Protein AF-A0A4Q1KHZ4-F1 (afdb_monomer)

pLDDT: mean 90.59, std 9.84, range [49.0, 97.5]

Secondary structure (DSSP, 8-state):
---TTHHHHHHHHHHHHHHHHHHHHHHHHHHHHHHHHHHHHHHHHHHHHHHTT-TT---HHHHHHHHHHHHHHHHHHHHHHHHHHHHHHHHHHHHHHHHHHHHHHHHHHHHHHHHHHHHHHHHHHHHHHHHHHHHHHHHHHHHHHHHHHHHHHT-

Structure (mmCIF, N/CA/C/O backbone):
data_AF-A0A4Q1KHZ4-F1
#
_entry.id   AF-A0A4Q1KHZ4-F1
#
loop_
_atom_site.group_PDB
_atom_site.id
_atom_site.type_symbol
_atom_site.label_atom_id
_atom_site.label_alt_id
_atom_site.label_comp_id
_atom_site.label_asym_id
_atom_site.label_entity_id
_atom_site.label_seq_id
_atom_site.pdbx_PDB_ins_code
_atom_site.Cartn_x
_atom_site.Cartn_y
_atom_site.Cartn_z
_atom_site.occupancy
_atom_site.B_iso_or_equiv
_atom_site.auth_seq_id
_atom_site.auth_comp_id
_atom_site.auth_asym_id
_atom_site.auth_atom_id
_atom_site.pdbx_PDB_model_num
ATOM 1 N N . MET A 1 1 ? 8.267 -5.210 -27.941 1.00 62.25 1 MET A N 1
ATOM 2 C CA . MET A 1 1 ? 9.537 -5.809 -27.474 1.00 62.25 1 MET A CA 1
ATOM 3 C C . MET A 1 1 ? 9.363 -6.221 -26.027 1.00 62.25 1 MET A C 1
ATOM 5 O O . MET A 1 1 ? 8.817 -5.426 -25.275 1.00 62.25 1 MET A O 1
ATOM 9 N N . LYS A 1 2 ? 9.785 -7.433 -25.656 1.00 79.44 2 LYS A N 1
ATOM 10 C CA . LYS A 1 2 ? 9.923 -7.816 -24.245 1.00 79.44 2 LYS A CA 1
ATOM 11 C C . LYS A 1 2 ? 11.227 -7.232 -23.713 1.00 79.44 2 LYS A C 1
ATOM 13 O O . LYS A 1 2 ? 12.238 -7.328 -24.408 1.00 79.44 2 LYS A O 1
ATOM 18 N N . THR A 1 3 ? 11.207 -6.627 -22.531 1.00 87.75 3 THR A N 1
ATOM 19 C CA . THR A 1 3 ? 12.434 -6.165 -21.869 1.00 87.75 3 THR A CA 1
ATOM 20 C C . THR A 1 3 ? 12.919 -7.212 -20.866 1.00 87.75 3 THR A C 1
ATOM 22 O O . THR A 1 3 ? 12.097 -7.918 -20.273 1.00 87.75 3 THR A O 1
ATOM 25 N N . PRO A 1 4 ? 14.233 -7.300 -20.593 1.00 89.31 4 PRO A N 1
ATOM 26 C CA . PRO A 1 4 ? 14.749 -8.130 -19.499 1.00 89.31 4 PRO A CA 1
ATOM 27 C C . PRO A 1 4 ? 14.165 -7.769 -18.120 1.00 89.31 4 PRO A C 1
ATOM 29 O O . PRO A 1 4 ? 14.208 -8.579 -17.197 1.00 89.31 4 PRO A O 1
ATOM 32 N N . TYR A 1 5 ? 13.591 -6.569 -17.980 1.00 91.81 5 TYR A N 1
ATOM 33 C CA . TYR A 1 5 ? 12.993 -6.054 -16.749 1.00 91.81 5 TYR A CA 1
ATOM 34 C C . TYR A 1 5 ? 11.506 -6.417 -16.588 1.00 91.81 5 TYR A C 1
ATOM 36 O O . TYR A 1 5 ? 10.954 -6.243 -15.499 1.00 91.81 5 TYR A O 1
ATOM 44 N N . ASP A 1 6 ? 10.854 -6.967 -17.621 1.00 91.50 6 ASP A N 1
ATOM 45 C CA . ASP A 1 6 ? 9.426 -7.316 -17.595 1.00 91.50 6 ASP A CA 1
ATOM 46 C C . ASP A 1 6 ? 9.031 -8.223 -16.408 1.00 91.50 6 ASP A C 1
ATOM 48 O O . ASP A 1 6 ? 7.982 -7.977 -15.801 1.00 91.50 6 ASP A O 1
ATOM 52 N N . PRO A 1 7 ? 9.825 -9.244 -16.008 1.00 93.75 7 PRO A N 1
ATOM 53 C CA . PRO A 1 7 ? 9.497 -10.063 -14.842 1.00 93.75 7 PRO A CA 1
ATOM 54 C C . PRO A 1 7 ? 9.454 -9.256 -13.541 1.00 93.75 7 PRO A C 1
ATOM 56 O O . PRO A 1 7 ? 8.535 -9.447 -12.745 1.00 93.75 7 PRO A O 1
ATOM 59 N N . VAL A 1 8 ? 10.404 -8.334 -13.351 1.00 93.12 8 VAL A N 1
ATOM 60 C CA . VAL A 1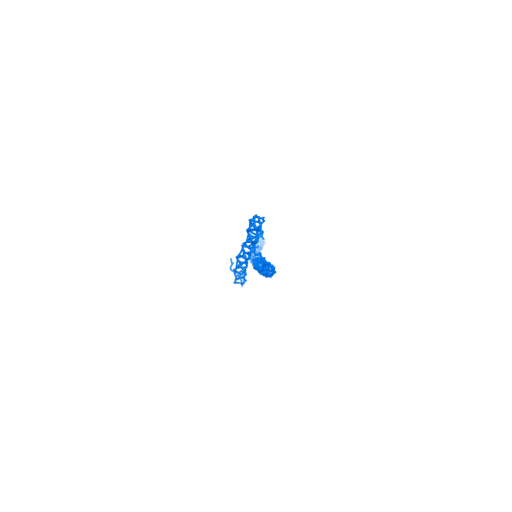 8 ? 10.506 -7.487 -12.152 1.00 93.12 8 VAL A CA 1
ATOM 61 C C . VAL A 1 8 ? 9.338 -6.508 -12.094 1.00 93.12 8 VAL A C 1
ATOM 63 O O . VAL A 1 8 ? 8.687 -6.395 -11.059 1.00 93.12 8 VAL A O 1
ATOM 66 N N . VAL A 1 9 ? 9.006 -5.865 -13.218 1.00 93.88 9 VAL A N 1
ATOM 67 C CA . VAL A 1 9 ? 7.846 -4.963 -13.316 1.00 93.88 9 VAL A CA 1
ATOM 68 C C . VAL A 1 9 ? 6.548 -5.714 -13.022 1.00 93.88 9 VAL A C 1
ATOM 70 O O . VAL A 1 9 ? 5.691 -5.221 -12.292 1.00 93.88 9 VAL A O 1
ATOM 73 N N . ARG A 1 10 ? 6.394 -6.936 -13.543 1.00 95.38 10 ARG A N 1
ATOM 74 C CA . ARG A 1 10 ? 5.201 -7.756 -13.299 1.00 95.38 10 ARG A CA 1
ATOM 75 C C . ARG A 1 10 ? 5.057 -8.154 -11.830 1.00 95.38 10 ARG A C 1
ATOM 77 O O . ARG A 1 10 ? 3.944 -8.112 -11.313 1.00 95.38 10 ARG A O 1
ATOM 84 N N . ILE A 1 11 ? 6.148 -8.552 -11.176 1.00 95.25 11 ILE A N 1
ATOM 85 C CA . ILE A 1 11 ? 6.141 -8.872 -9.741 1.00 95.25 11 ILE A CA 1
ATOM 86 C C . ILE A 1 11 ? 5.801 -7.613 -8.939 1.00 95.25 11 ILE A C 1
ATOM 88 O O . ILE A 1 11 ? 4.846 -7.634 -8.171 1.00 95.25 11 ILE A O 1
ATOM 92 N N . GLY A 1 12 ? 6.471 -6.491 -9.218 1.00 94.00 12 GLY A N 1
ATOM 93 C CA . GLY A 1 12 ? 6.211 -5.224 -8.534 1.00 94.00 12 GLY A CA 1
ATOM 94 C C . GLY A 1 12 ? 4.763 -4.743 -8.673 1.00 94.00 12 GLY A C 1
ATOM 95 O O . GLY A 1 12 ? 4.186 -4.264 -7.702 1.00 94.00 12 GLY A O 1
ATOM 96 N N . LYS A 1 13 ? 4.129 -4.926 -9.840 1.00 95.12 13 LYS A N 1
ATOM 97 C CA . LYS A 1 13 ? 2.699 -4.617 -10.028 1.00 95.12 13 LYS A CA 1
ATOM 98 C C . LYS A 1 13 ? 1.798 -5.468 -9.135 1.00 95.12 13 LYS A C 1
ATOM 100 O O . LYS A 1 13 ? 0.916 -4.920 -8.483 1.00 95.12 13 LYS A O 1
ATOM 105 N N . ARG A 1 14 ? 2.053 -6.778 -9.058 1.00 96.44 14 ARG A N 1
ATOM 106 C CA . ARG A 1 14 ? 1.296 -7.689 -8.181 1.00 96.44 14 ARG A CA 1
ATOM 107 C C . ARG A 1 14 ? 1.479 -7.341 -6.707 1.00 96.44 14 ARG A C 1
ATOM 109 O O . ARG A 1 14 ? 0.519 -7.409 -5.948 1.00 96.44 14 ARG A O 1
ATOM 116 N N . ASP A 1 15 ? 2.685 -6.959 -6.305 1.00 95.06 15 ASP A N 1
ATOM 117 C CA . ASP A 1 15 ? 2.962 -6.571 -4.921 1.00 95.06 15 ASP A CA 1
ATOM 118 C C . ASP A 1 15 ? 2.236 -5.271 -4.549 1.00 95.06 15 ASP A C 1
ATOM 120 O O . ASP A 1 15 ? 1.615 -5.194 -3.491 1.00 95.06 15 ASP A O 1
ATOM 124 N N . VAL A 1 16 ? 2.220 -4.278 -5.445 1.00 96.12 16 VAL A N 1
ATOM 125 C CA . VAL A 1 16 ? 1.443 -3.041 -5.256 1.00 96.12 16 VAL A CA 1
ATOM 126 C C . VAL A 1 16 ? -0.064 -3.320 -5.213 1.00 96.12 16 VAL A C 1
ATOM 128 O O . VAL A 1 16 ? -0.764 -2.741 -4.385 1.00 96.12 16 VAL A O 1
ATOM 131 N N . GLU A 1 17 ? -0.578 -4.216 -6.059 1.00 96.62 17 GLU A N 1
ATOM 132 C CA . GLU A 1 17 ? -1.989 -4.631 -6.026 1.00 96.62 17 GLU A CA 1
ATOM 133 C C . GLU A 1 17 ? -2.359 -5.295 -4.696 1.00 96.62 17 GLU A C 1
ATOM 135 O O . GLU A 1 17 ? -3.346 -4.903 -4.074 1.00 96.62 17 GLU A O 1
ATOM 140 N N . ARG A 1 18 ? -1.532 -6.229 -4.210 1.00 96.44 18 ARG A N 1
ATOM 141 C CA . ARG A 1 18 ? -1.721 -6.874 -2.902 1.00 96.44 18 ARG A CA 1
ATOM 142 C C . ARG A 1 18 ? -1.731 -5.860 -1.761 1.00 96.44 18 ARG A C 1
ATOM 144 O O . ARG A 1 18 ? -2.614 -5.913 -0.911 1.00 96.44 18 ARG A O 1
ATOM 151 N N . LEU A 1 19 ? -0.784 -4.920 -1.756 1.00 96.81 19 LEU A N 1
ATOM 152 C CA . LEU A 1 19 ? -0.705 -3.876 -0.728 1.00 96.81 19 LEU A CA 1
ATOM 153 C C . LEU A 1 19 ? -1.907 -2.931 -0.776 1.00 96.81 19 LEU A C 1
ATOM 155 O O . LEU A 1 19 ? -2.427 -2.547 0.269 1.00 96.81 19 LEU A O 1
ATOM 159 N N . ARG A 1 20 ? -2.395 -2.586 -1.971 1.00 95.50 20 ARG A N 1
ATOM 160 C CA . ARG A 1 20 ? -3.623 -1.797 -2.133 1.00 95.50 20 ARG A CA 1
ATOM 161 C C . ARG A 1 20 ? -4.826 -2.515 -1.528 1.00 95.50 20 ARG A C 1
ATOM 163 O O . ARG A 1 20 ? -5.642 -1.877 -0.864 1.00 95.50 20 ARG A O 1
ATOM 170 N N . ASP A 1 21 ? -4.954 -3.812 -1.772 1.00 96.69 21 ASP A N 1
ATOM 171 C CA . ASP A 1 21 ? -6.088 -4.585 -1.273 1.00 96.69 21 ASP A CA 1
ATOM 172 C C . ASP A 1 21 ? -6.002 -4.771 0.254 1.00 96.69 21 ASP A C 1
ATOM 174 O O . ASP A 1 21 ? -7.008 -4.592 0.939 1.00 96.69 21 ASP A O 1
ATOM 178 N N . ALA A 1 22 ? -4.801 -4.984 0.805 1.00 96.12 22 ALA A N 1
ATOM 179 C CA . ALA A 1 22 ? -4.562 -4.992 2.252 1.00 96.12 22 ALA A CA 1
ATOM 180 C C . ALA A 1 22 ? -4.894 -3.638 2.910 1.00 96.12 22 ALA A C 1
ATOM 182 O O . ALA A 1 22 ? -5.600 -3.593 3.916 1.00 96.12 22 ALA A O 1
ATOM 183 N N . LEU A 1 23 ? -4.466 -2.520 2.308 1.00 95.75 23 LEU A N 1
ATOM 184 C CA . LEU A 1 23 ? -4.809 -1.172 2.778 1.00 95.75 23 LEU A CA 1
ATOM 185 C C . LEU A 1 23 ? -6.322 -0.941 2.804 1.00 95.75 23 LEU A C 1
ATOM 187 O O . LEU A 1 23 ? -6.837 -0.364 3.758 1.00 95.75 23 LEU A O 1
ATOM 191 N N . ARG A 1 24 ? -7.051 -1.401 1.779 1.00 96.12 24 ARG A N 1
ATOM 192 C CA . ARG A 1 24 ? -8.519 -1.303 1.744 1.00 96.12 24 ARG A CA 1
ATOM 193 C C . ARG A 1 24 ? -9.167 -2.096 2.874 1.00 96.12 24 ARG A C 1
ATOM 195 O O . ARG A 1 24 ? -10.085 -1.584 3.505 1.00 96.12 24 ARG A O 1
ATOM 202 N N . GLN A 1 25 ? -8.696 -3.315 3.129 1.00 95.88 25 GLN A N 1
ATOM 203 C CA . GLN A 1 25 ? -9.210 -4.154 4.214 1.00 95.88 25 GLN A CA 1
ATOM 204 C C . GLN A 1 25 ? -8.981 -3.501 5.582 1.00 95.88 25 GLN A C 1
ATOM 206 O O . GLN A 1 25 ? -9.922 -3.393 6.365 1.00 95.88 25 GLN A O 1
ATOM 211 N N . GLU A 1 26 ? -7.780 -2.979 5.842 1.00 94.44 26 GLU A N 1
ATOM 212 C CA . GLU A 1 26 ? -7.486 -2.286 7.104 1.00 94.44 26 GLU A CA 1
ATOM 213 C C . GLU A 1 26 ? -8.254 -0.963 7.247 1.00 94.44 26 GLU A C 1
ATOM 215 O O . GLU A 1 26 ? -8.755 -0.651 8.324 1.00 94.44 26 GLU A O 1
ATOM 220 N N . MET A 1 27 ? -8.473 -0.211 6.163 1.00 94.94 27 MET A N 1
ATOM 221 C CA . MET A 1 27 ? -9.349 0.969 6.201 1.00 94.94 27 MET A CA 1
ATOM 222 C C . MET A 1 27 ? -10.794 0.616 6.580 1.00 94.94 27 MET A C 1
ATOM 224 O O . MET A 1 27 ? -11.416 1.342 7.356 1.00 94.94 27 MET A O 1
ATOM 228 N N . VAL A 1 28 ? -11.326 -0.489 6.047 1.00 96.06 28 VAL A N 1
ATOM 229 C CA . VAL A 1 28 ? -12.660 -0.996 6.409 1.00 96.06 28 VAL A CA 1
ATOM 230 C C . VAL A 1 28 ? -12.694 -1.453 7.868 1.00 96.06 28 VAL A C 1
ATOM 232 O O . VAL A 1 28 ? -13.677 -1.215 8.565 1.00 96.06 28 VAL A O 1
ATOM 235 N N . ARG A 1 29 ? -11.617 -2.065 8.364 1.00 95.19 29 ARG A N 1
ATOM 236 C CA . ARG A 1 29 ? -11.504 -2.455 9.773 1.00 95.19 29 ARG A CA 1
ATOM 237 C C . ARG A 1 29 ? -11.528 -1.240 10.701 1.00 95.19 29 ARG A C 1
ATOM 239 O O . ARG A 1 29 ? -12.297 -1.227 11.659 1.00 95.19 29 ARG A O 1
ATOM 246 N N . VAL A 1 30 ? -10.745 -0.201 10.400 1.00 95.38 30 VAL A N 1
ATOM 247 C CA . VAL A 1 30 ? -10.728 1.047 11.182 1.00 95.38 30 VAL A CA 1
ATOM 248 C C . VAL A 1 30 ? -12.106 1.712 11.181 1.00 95.38 30 VAL A C 1
ATOM 250 O O . VAL A 1 30 ? -12.588 2.112 12.240 1.00 95.38 30 VAL A O 1
ATOM 253 N N . SER A 1 31 ? -12.777 1.801 10.026 1.00 95.00 31 SER A N 1
ATOM 254 C CA . SER A 1 31 ? -14.119 2.393 9.962 1.00 95.00 31 SER A CA 1
ATOM 255 C C . SER A 1 31 ? -15.160 1.568 10.727 1.00 95.00 31 SER A C 1
ATOM 257 O O . SER A 1 31 ? -16.012 2.146 11.404 1.00 95.00 31 SER A O 1
ATOM 259 N N . GLY A 1 32 ? -15.052 0.236 10.692 1.00 97.19 32 GLY A N 1
ATOM 260 C CA . GLY A 1 32 ? -15.861 -0.675 11.502 1.00 97.19 32 GLY A CA 1
ATOM 261 C C . GLY A 1 32 ? -15.710 -0.408 12.999 1.00 97.19 32 GLY A C 1
ATOM 262 O O . GLY A 1 32 ? -16.708 -0.206 13.686 1.00 97.19 32 GLY A O 1
ATOM 263 N N . LEU A 1 33 ? -14.475 -0.289 13.490 1.00 96.00 33 LEU A N 1
ATOM 264 C CA . LEU A 1 33 ? -14.202 -0.004 14.902 1.00 96.00 33 LEU A CA 1
ATOM 265 C C . LEU A 1 33 ? -14.689 1.388 15.339 1.00 96.00 33 LEU A C 1
ATOM 267 O O . LEU A 1 33 ? -15.160 1.560 16.463 1.00 96.00 33 LEU A O 1
ATOM 271 N N . VAL A 1 34 ? -14.612 2.393 14.461 1.00 95.94 34 VAL A N 1
ATOM 272 C CA . VAL A 1 34 ? -15.188 3.726 14.724 1.00 95.94 34 VAL A CA 1
ATOM 273 C C . VAL A 1 34 ? -16.708 3.640 14.873 1.00 95.94 34 VAL A C 1
ATOM 275 O O . VAL A 1 34 ? -17.278 4.245 15.783 1.00 95.94 34 VAL A O 1
ATOM 278 N N . HIS A 1 35 ? -17.366 2.860 14.015 1.00 97.12 35 HIS A N 1
ATOM 279 C CA . HIS A 1 35 ? -18.808 2.632 14.094 1.00 97.12 35 HIS A CA 1
ATOM 280 C C . HIS A 1 35 ? -19.208 1.862 15.357 1.00 97.12 35 HIS A C 1
ATOM 282 O O . HIS A 1 35 ? -20.179 2.220 16.020 1.00 97.12 35 HIS A O 1
ATOM 288 N N . GLU A 1 36 ? -18.447 0.835 15.730 1.00 96.31 36 GLU A N 1
ATOM 289 C CA . GLU A 1 36 ? -18.656 0.079 16.969 1.00 96.31 36 GLU A CA 1
ATOM 290 C C . GLU A 1 36 ? -18.493 0.956 18.212 1.00 96.31 36 GLU A C 1
ATOM 292 O O . GLU A 1 36 ? -19.338 0.906 19.107 1.00 96.31 36 GLU A O 1
ATOM 297 N N . ALA A 1 37 ? -17.478 1.825 18.243 1.00 95.62 37 ALA A N 1
ATOM 298 C CA . ALA A 1 37 ? -17.301 2.796 19.319 1.00 95.62 37 ALA A CA 1
ATOM 299 C C . ALA A 1 37 ? -18.499 3.757 19.425 1.00 95.62 37 ALA A C 1
ATOM 301 O O . ALA A 1 37 ? -18.989 4.024 20.525 1.00 95.62 37 ALA A O 1
ATOM 302 N N . ALA A 1 38 ? -19.008 4.250 18.290 1.00 96.81 38 ALA A N 1
ATOM 303 C CA . ALA A 1 38 ? -20.172 5.134 18.257 1.00 96.81 38 ALA A CA 1
ATOM 304 C C . ALA A 1 38 ? -21.449 4.429 18.748 1.00 96.81 38 ALA A C 1
ATOM 306 O O . ALA A 1 38 ? -22.197 4.997 19.548 1.00 96.81 38 ALA A O 1
ATOM 307 N N . LYS A 1 39 ? -21.669 3.179 18.324 1.00 97.12 39 LYS A N 1
ATOM 308 C CA . LYS A 1 39 ? -22.775 2.336 18.803 1.00 97.12 39 LYS A CA 1
ATOM 309 C C . LYS A 1 39 ? -22.683 2.073 20.298 1.00 97.12 39 LYS A C 1
ATOM 311 O O . LYS A 1 39 ? -23.677 2.235 20.999 1.00 97.12 39 LYS A O 1
ATOM 316 N N . LEU A 1 40 ? -21.502 1.714 20.801 1.00 95.88 40 LEU A N 1
ATOM 317 C CA . LEU A 1 40 ? -21.290 1.502 22.230 1.00 95.88 40 LEU A CA 1
ATOM 318 C C . LEU A 1 40 ? -21.610 2.774 23.021 1.00 95.88 40 LEU A C 1
ATOM 320 O O . LEU A 1 40 ? -22.335 2.710 24.008 1.00 95.88 40 LEU A O 1
ATOM 324 N N . ALA A 1 41 ? -21.136 3.935 22.563 1.00 95.38 41 ALA A N 1
ATOM 325 C CA . ALA A 1 41 ? -21.437 5.213 23.202 1.00 95.38 41 ALA A CA 1
ATOM 326 C C . ALA A 1 41 ? -22.941 5.534 23.197 1.00 95.38 41 ALA A C 1
ATOM 328 O O . ALA A 1 41 ? -23.458 6.086 24.167 1.00 95.38 41 ALA A O 1
ATOM 329 N N . GLN A 1 42 ? -23.660 5.188 22.126 1.00 96.75 42 GLN A N 1
ATOM 330 C CA . GLN A 1 42 ? -25.113 5.327 22.078 1.00 96.75 42 GLN A CA 1
ATOM 331 C C . GLN A 1 42 ? -25.806 4.404 23.087 1.00 96.75 42 GLN A C 1
ATOM 333 O O . GLN A 1 42 ? -26.585 4.901 23.898 1.00 96.75 42 GLN A O 1
ATOM 338 N N . HIS A 1 43 ? -25.474 3.112 23.097 1.00 94.69 43 HIS A N 1
ATOM 339 C CA . HIS A 1 43 ? -26.049 2.151 24.040 1.00 94.69 43 HIS A CA 1
ATOM 340 C C . HIS A 1 43 ? -25.779 2.532 25.495 1.00 94.69 43 HIS A C 1
ATOM 342 O O . HIS A 1 43 ? -26.687 2.494 26.315 1.00 94.69 43 HIS A O 1
ATOM 348 N N . VAL A 1 44 ? -24.563 2.982 25.813 1.00 94.69 44 VAL A N 1
ATOM 349 C CA . VAL A 1 44 ? -24.218 3.458 27.160 1.00 94.69 44 VAL A CA 1
ATOM 350 C C . VAL A 1 44 ? -25.093 4.644 27.568 1.00 94.69 44 VAL A C 1
ATOM 352 O O . VAL A 1 44 ? -25.568 4.680 28.697 1.00 94.69 44 VAL A O 1
ATOM 355 N N . ARG A 1 45 ? -25.359 5.600 26.667 1.00 93.88 45 ARG A N 1
ATOM 356 C CA . ARG A 1 45 ? -26.254 6.734 26.963 1.00 93.88 45 ARG A CA 1
ATOM 357 C C . ARG A 1 45 ? -27.697 6.292 27.205 1.00 93.88 45 ARG A C 1
ATOM 359 O O . ARG A 1 45 ? -28.340 6.814 28.111 1.00 93.88 45 ARG A O 1
ATOM 366 N N . GLU A 1 46 ? -28.197 5.357 26.404 1.00 93.00 46 GLU A N 1
ATOM 367 C CA . GLU A 1 46 ? -29.544 4.793 26.560 1.00 93.00 46 GLU A CA 1
ATOM 368 C C . GLU A 1 46 ? -29.678 4.044 27.894 1.00 93.00 46 GLU A C 1
ATOM 370 O O . GLU A 1 46 ? -30.620 4.289 28.645 1.00 93.00 46 GLU A O 1
ATOM 375 N N . GLU A 1 47 ? -28.703 3.198 28.229 1.00 90.38 47 GLU A N 1
ATOM 376 C CA . GLU A 1 47 ? -28.664 2.437 29.482 1.00 90.38 47 GLU A CA 1
ATOM 377 C C . GLU A 1 47 ? -28.529 3.360 30.707 1.00 90.38 47 GLU A C 1
ATOM 379 O O . GLU A 1 47 ? -29.245 3.169 31.689 1.00 90.38 47 GLU A O 1
ATOM 384 N N . CYS A 1 48 ? -27.700 4.412 30.642 1.00 89.44 48 CYS A N 1
ATOM 385 C CA . CYS A 1 48 ? -27.614 5.421 31.705 1.00 89.44 48 CYS A CA 1
ATOM 386 C C . CYS A 1 48 ? -28.954 6.135 31.931 1.00 89.44 48 CYS A C 1
ATOM 388 O O . CYS A 1 48 ? -29.379 6.279 33.074 1.00 89.44 48 CYS A O 1
ATOM 390 N N . ARG A 1 49 ? -29.651 6.529 30.857 1.00 89.88 49 ARG A N 1
ATOM 391 C CA . ARG A 1 49 ? -30.965 7.184 30.951 1.00 89.88 49 ARG A CA 1
ATOM 392 C C . ARG A 1 49 ? -32.013 6.291 31.619 1.00 89.88 49 ARG A C 1
ATOM 394 O O . ARG A 1 49 ? -32.893 6.793 32.308 1.00 89.88 49 ARG A O 1
ATOM 401 N N . LEU A 1 50 ? -31.946 4.978 31.401 1.00 87.62 50 LEU A N 1
ATOM 402 C CA . LEU A 1 50 ? -32.831 4.021 32.068 1.00 87.62 50 LEU A CA 1
ATOM 403 C C . LEU A 1 50 ? -32.459 3.840 33.543 1.00 87.62 50 LEU A C 1
ATOM 405 O O . LEU A 1 50 ? -33.348 3.783 34.385 1.00 87.62 50 LEU A O 1
ATOM 409 N N . ALA A 1 51 ? -31.164 3.794 33.864 1.00 87.44 51 ALA A N 1
ATOM 410 C CA . ALA A 1 51 ? -30.691 3.680 35.243 1.00 87.44 51 ALA A CA 1
ATOM 411 C C . ALA A 1 51 ? -31.044 4.912 36.097 1.00 87.44 51 ALA A C 1
ATOM 413 O O . ALA A 1 51 ? -31.321 4.772 37.283 1.00 87.44 51 ALA A O 1
ATOM 414 N N . GLU A 1 52 ? -31.106 6.109 35.503 1.00 86.62 52 GLU A N 1
ATOM 415 C CA . GLU A 1 52 ? -31.578 7.328 36.182 1.00 86.62 52 GLU A CA 1
ATOM 416 C C . GLU A 1 52 ? -33.027 7.219 36.693 1.00 86.62 52 GLU A C 1
ATOM 418 O O . GLU A 1 52 ? -33.401 7.927 37.627 1.00 86.62 52 GLU A O 1
ATOM 423 N N . LEU A 1 53 ? -33.841 6.330 36.112 1.00 88.69 53 LEU A N 1
ATOM 424 C CA . LEU A 1 53 ? -35.233 6.116 36.514 1.00 88.69 53 LEU A CA 1
ATOM 425 C C . LEU A 1 53 ? -35.378 5.172 37.722 1.00 88.69 53 LEU A C 1
ATOM 427 O O . LEU A 1 53 ? -36.466 5.104 38.292 1.00 88.69 53 LEU A O 1
ATOM 431 N N . ASP A 1 54 ? -34.316 4.462 38.124 1.00 84.62 54 ASP A N 1
ATOM 432 C CA . ASP A 1 54 ? -34.339 3.498 39.230 1.00 84.62 54 ASP A CA 1
ATOM 433 C C . ASP A 1 54 ? -33.071 3.588 40.098 1.00 84.62 54 ASP A C 1
ATOM 435 O O . ASP A 1 54 ? -32.027 3.000 39.812 1.00 84.62 54 ASP A O 1
ATOM 439 N N . ALA A 1 55 ? -33.190 4.291 41.227 1.00 77.94 55 ALA A N 1
ATOM 440 C CA . ALA A 1 55 ? -32.101 4.487 42.183 1.00 77.94 55 ALA A CA 1
ATOM 441 C C . ALA A 1 55 ? -31.678 3.212 42.942 1.00 77.94 55 ALA A C 1
ATOM 443 O O . ALA A 1 55 ? -30.662 3.227 43.638 1.00 77.94 55 ALA A O 1
ATOM 444 N N . THR A 1 56 ? -32.438 2.116 42.844 1.00 85.31 56 THR A N 1
ATOM 445 C CA . THR A 1 56 ? -32.105 0.844 43.508 1.00 85.31 56 THR A CA 1
ATOM 446 C C . THR A 1 56 ? -31.164 -0.032 42.676 1.00 85.31 56 THR A C 1
ATOM 448 O O . THR A 1 56 ? -30.616 -1.021 43.172 1.00 85.31 56 THR A O 1
ATOM 451 N N . LEU A 1 57 ? -30.933 0.344 41.415 1.00 82.25 57 LEU A N 1
ATOM 452 C CA . LEU A 1 57 ? -30.174 -0.435 40.451 1.00 82.25 57 LEU A CA 1
ATOM 453 C C . LEU A 1 57 ? -28.663 -0.296 40.693 1.00 82.25 57 LEU A C 1
ATOM 455 O O . LEU A 1 57 ? -28.081 0.786 40.632 1.00 82.25 57 LEU A O 1
ATOM 459 N N . ARG A 1 58 ? -27.987 -1.418 40.956 1.00 83.56 58 ARG A N 1
ATOM 460 C CA . ARG A 1 58 ? -26.539 -1.434 41.205 1.00 83.56 58 ARG A CA 1
ATOM 461 C C . ARG A 1 58 ? -25.763 -1.405 39.884 1.00 83.56 58 ARG A C 1
ATOM 463 O O . ARG A 1 58 ? -25.724 -2.400 39.165 1.00 83.56 58 ARG A O 1
ATOM 470 N N . THR A 1 59 ? -25.102 -0.288 39.585 1.00 86.25 59 THR A N 1
ATOM 471 C CA . THR A 1 59 ? -24.481 -0.026 38.270 1.00 86.25 59 THR A CA 1
ATOM 472 C C . THR A 1 59 ? -22.974 -0.301 38.195 1.00 86.25 59 THR A C 1
ATOM 474 O O . THR A 1 59 ? -22.434 -0.417 37.095 1.00 86.25 59 THR A O 1
ATOM 477 N N . ASP A 1 60 ? -22.274 -0.482 39.320 1.00 87.31 60 ASP A N 1
ATOM 478 C CA . ASP A 1 60 ? -20.799 -0.549 39.359 1.00 87.31 60 ASP A CA 1
ATOM 479 C C . ASP A 1 60 ? -20.184 -1.611 38.433 1.00 87.31 60 ASP A C 1
ATOM 481 O O . ASP A 1 60 ? -19.202 -1.355 37.731 1.00 87.31 60 ASP A O 1
ATOM 485 N N . GLY A 1 61 ? -20.746 -2.825 38.438 1.00 90.88 61 GLY A N 1
ATOM 486 C CA . GLY A 1 61 ? -20.255 -3.935 37.616 1.00 90.88 61 GLY A CA 1
ATOM 487 C C . GLY A 1 61 ? -20.460 -3.675 36.124 1.00 90.88 61 GLY A C 1
ATOM 488 O O . GLY A 1 61 ? -19.565 -3.929 35.318 1.00 90.88 61 GLY A O 1
ATOM 489 N N . TRP A 1 62 ? -21.604 -3.090 35.775 1.00 91.12 62 TRP A N 1
ATOM 490 C CA . TRP A 1 62 ? -21.925 -2.697 34.409 1.00 91.12 62 TRP A CA 1
ATOM 491 C C . TRP A 1 62 ? -21.002 -1.573 33.914 1.00 91.12 62 TRP A C 1
ATOM 493 O O . TRP A 1 62 ? -20.438 -1.690 32.827 1.00 91.12 62 TRP A O 1
ATOM 503 N N . VAL A 1 63 ? -20.740 -0.544 34.734 1.00 91.69 63 VAL A N 1
ATOM 504 C CA . VAL A 1 63 ? -19.813 0.550 34.379 1.00 91.69 63 VAL A CA 1
ATOM 505 C C . VAL A 1 63 ? -18.414 0.003 34.097 1.00 91.69 63 VAL A C 1
ATOM 507 O O . VAL A 1 63 ? -17.788 0.387 33.108 1.00 91.69 63 VAL A O 1
ATOM 510 N N . ARG A 1 64 ? -17.914 -0.910 34.941 1.00 94.56 64 ARG A N 1
ATOM 511 C CA . ARG A 1 64 ? -16.608 -1.555 34.725 1.00 94.56 64 ARG A CA 1
ATOM 512 C C . ARG A 1 64 ? -16.576 -2.344 33.418 1.00 94.56 64 ARG A C 1
ATOM 514 O O . ARG A 1 64 ? -15.618 -2.204 32.664 1.00 94.56 64 ARG A O 1
ATOM 521 N N . ALA A 1 65 ? -17.624 -3.114 33.124 1.00 93.75 65 ALA A N 1
ATOM 522 C CA . ALA A 1 65 ? -17.716 -3.878 31.883 1.00 93.75 65 ALA A CA 1
ATOM 523 C C . ALA A 1 65 ? -17.734 -2.966 30.642 1.00 93.75 65 ALA A C 1
ATOM 525 O O . ALA A 1 65 ? -17.008 -3.218 29.682 1.00 93.75 65 ALA A O 1
ATOM 526 N N . ARG A 1 66 ? -18.499 -1.864 30.673 1.00 94.44 66 ARG A N 1
ATOM 527 C CA . ARG A 1 66 ? -18.554 -0.891 29.569 1.00 94.44 66 ARG A CA 1
ATOM 528 C C . ARG A 1 66 ? -17.235 -0.149 29.368 1.00 94.44 66 ARG A C 1
ATOM 530 O O . ARG A 1 66 ? -16.840 0.056 28.223 1.00 94.44 66 ARG A O 1
ATOM 537 N N . LYS A 1 67 ? -16.528 0.202 30.448 1.00 94.81 67 LYS A N 1
ATOM 538 C CA . LYS A 1 67 ? -15.174 0.776 30.365 1.00 94.81 67 LYS A CA 1
ATOM 539 C C . LYS A 1 67 ? -14.188 -0.197 29.725 1.00 94.81 67 LYS A C 1
ATOM 541 O O . LYS A 1 67 ? -13.533 0.181 28.763 1.00 94.81 67 LYS A O 1
ATOM 546 N N . ALA A 1 68 ? -14.162 -1.450 30.180 1.00 96.75 68 ALA A N 1
ATOM 547 C CA . ALA A 1 68 ? -13.301 -2.479 29.599 1.00 96.75 68 ALA A CA 1
ATOM 548 C C . ALA A 1 68 ? -13.603 -2.708 28.106 1.00 96.75 68 ALA A C 1
ATOM 550 O O . ALA A 1 68 ? -12.689 -2.821 27.294 1.00 96.75 68 ALA A O 1
ATOM 551 N N . GLN A 1 69 ? -14.882 -2.708 27.718 1.00 95.81 69 GLN A N 1
ATOM 552 C CA . GLN A 1 69 ? -15.284 -2.819 26.314 1.00 95.81 69 GLN A CA 1
ATOM 553 C C . GLN A 1 69 ? -14.819 -1.611 25.481 1.00 95.81 69 GLN A C 1
ATOM 555 O O . GLN A 1 69 ? -14.332 -1.782 24.364 1.00 95.81 69 GLN A O 1
ATOM 560 N N . ALA A 1 70 ? -14.942 -0.392 26.013 1.00 95.44 70 ALA A N 1
ATOM 561 C CA . ALA A 1 70 ? -14.470 0.817 25.343 1.00 95.44 70 ALA A CA 1
ATOM 562 C C . ALA A 1 70 ? -12.939 0.834 25.194 1.00 95.44 70 ALA A C 1
ATOM 564 O O . ALA A 1 70 ? -12.434 1.182 24.128 1.00 95.44 70 ALA A O 1
ATOM 565 N N . GLU A 1 71 ? -12.209 0.414 26.229 1.00 97.00 71 GLU A N 1
ATOM 566 C CA . GLU A 1 71 ? -10.750 0.259 26.205 1.00 97.00 71 GLU A CA 1
ATOM 567 C C . GLU A 1 71 ? -10.313 -0.778 25.167 1.00 97.00 71 GLU A C 1
ATOM 569 O O . GLU A 1 71 ? -9.391 -0.522 24.396 1.00 97.00 71 GLU A O 1
ATOM 574 N N . GLN A 1 72 ? -11.012 -1.912 25.074 1.00 97.50 72 GLN A N 1
ATOM 575 C CA . GLN A 1 72 ? -10.728 -2.935 24.071 1.00 97.50 72 GLN A CA 1
ATOM 576 C C . GLN A 1 72 ? -10.894 -2.401 22.641 1.00 97.50 72 GLN A C 1
ATOM 578 O O . GLN A 1 72 ? -10.012 -2.609 21.807 1.00 97.50 72 GLN A O 1
ATOM 583 N N . ILE A 1 73 ? -11.987 -1.684 22.355 1.00 97.00 73 ILE A N 1
ATOM 584 C CA . ILE A 1 73 ? -12.202 -1.066 21.036 1.00 97.00 73 ILE A CA 1
ATOM 585 C C . ILE A 1 73 ? -11.124 -0.010 20.764 1.00 97.00 73 ILE A C 1
ATOM 587 O O . ILE A 1 73 ? -10.589 0.0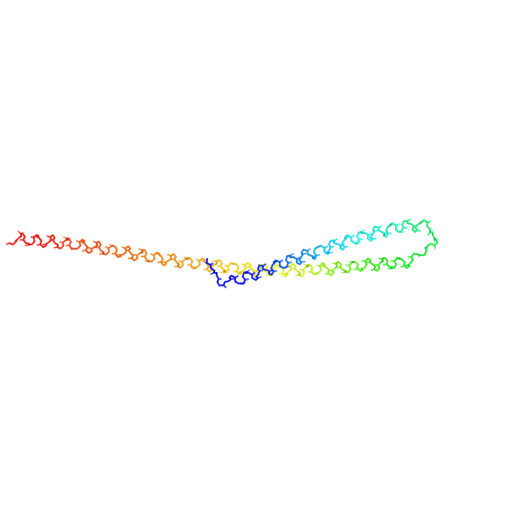55 19.658 1.00 97.00 73 ILE A O 1
ATOM 591 N N . ALA A 1 74 ? -10.765 0.802 21.762 1.00 95.44 74 A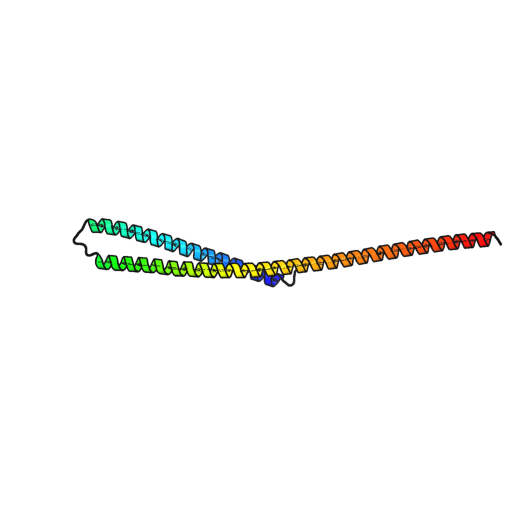LA A N 1
ATOM 592 C CA . ALA A 1 74 ? -9.715 1.807 21.626 1.00 95.44 74 ALA A CA 1
ATOM 593 C C . ALA A 1 74 ? -8.352 1.172 21.309 1.00 95.44 74 ALA A C 1
ATOM 595 O O . ALA A 1 74 ? -7.674 1.629 20.390 1.00 95.44 74 ALA A O 1
ATOM 596 N N . GLN A 1 75 ? -7.984 0.086 21.993 1.00 97.00 75 GLN A N 1
ATOM 597 C CA . GLN A 1 75 ? -6.738 -0.630 21.727 1.00 97.00 75 GLN A CA 1
ATOM 598 C C . GLN A 1 75 ? -6.725 -1.224 20.316 1.00 97.00 75 GLN A C 1
ATOM 600 O O . GLN A 1 75 ? -5.781 -1.009 19.561 1.00 97.00 75 GLN A O 1
ATOM 605 N N . GLN A 1 76 ? -7.811 -1.891 19.915 1.00 96.25 76 GLN A N 1
ATOM 606 C CA . GLN A 1 76 ? -7.940 -2.446 18.566 1.00 96.25 76 GLN A CA 1
ATOM 607 C C . GLN A 1 76 ? -7.838 -1.371 17.480 1.00 96.25 76 GLN A C 1
ATOM 609 O O . GLN A 1 76 ? -7.314 -1.641 16.398 1.00 96.25 76 GLN A O 1
ATOM 614 N N . ARG A 1 77 ? -8.324 -0.154 17.755 1.00 95.56 77 ARG A N 1
ATOM 615 C CA . ARG A 1 77 ? -8.174 0.985 16.845 1.00 95.56 77 ARG A CA 1
ATOM 616 C C . ARG A 1 77 ? -6.729 1.431 16.723 1.00 95.56 77 ARG A C 1
ATOM 618 O O . ARG A 1 77 ? -6.280 1.610 15.598 1.00 95.56 77 ARG A O 1
ATOM 625 N N . VAL A 1 78 ? -6.013 1.582 17.837 1.00 95.81 78 VAL A N 1
ATOM 626 C CA . VAL A 1 78 ? -4.587 1.941 17.812 1.00 95.81 78 VAL A CA 1
ATOM 627 C C . VAL A 1 78 ? -3.801 0.899 17.019 1.00 95.81 78 VAL A C 1
ATOM 629 O O . VAL A 1 78 ? -3.063 1.264 16.108 1.00 95.81 78 VAL A O 1
ATOM 632 N N . ASP A 1 79 ? -4.030 -0.388 17.281 1.00 95.75 79 ASP A N 1
ATOM 633 C CA . ASP A 1 79 ? -3.345 -1.478 16.581 1.00 95.75 79 ASP A CA 1
ATOM 634 C C . ASP A 1 79 ? -3.630 -1.454 15.068 1.00 95.75 79 ASP A C 1
ATOM 636 O O . ASP A 1 79 ? -2.713 -1.591 14.252 1.00 95.75 79 ASP A O 1
ATOM 640 N N . ALA A 1 80 ? -4.892 -1.238 14.676 1.00 93.62 80 ALA A N 1
ATOM 641 C CA . ALA A 1 80 ? -5.287 -1.129 13.272 1.00 93.62 80 ALA A CA 1
ATOM 642 C C . ALA A 1 80 ? -4.700 0.127 12.599 1.00 93.62 80 ALA A C 1
ATOM 644 O O . ALA A 1 80 ? -4.211 0.059 11.473 1.00 93.62 80 ALA A O 1
ATOM 645 N N . GLU A 1 81 ? -4.682 1.271 13.286 1.00 94.06 81 GLU A N 1
ATOM 646 C CA . GLU A 1 81 ? -4.085 2.517 12.790 1.00 94.06 81 GLU A CA 1
ATOM 647 C C . GLU A 1 81 ? -2.559 2.383 12.621 1.00 94.06 81 GLU A C 1
ATOM 649 O O . GLU A 1 81 ? -2.005 2.814 11.603 1.00 94.06 81 GLU A O 1
ATOM 654 N N . THR A 1 82 ? -1.872 1.720 13.557 1.00 95.94 82 THR A N 1
ATOM 655 C CA . THR A 1 82 ? -0.447 1.381 13.434 1.00 95.94 82 THR A CA 1
ATOM 656 C C . THR A 1 82 ? -0.194 0.444 12.253 1.00 95.94 82 THR A C 1
ATOM 658 O O . THR A 1 82 ? 0.690 0.723 11.439 1.00 95.94 82 THR A O 1
ATOM 661 N N . GLY A 1 83 ? -0.981 -0.627 12.108 1.00 94.06 83 GLY A N 1
ATOM 662 C CA . GLY A 1 83 ? -0.877 -1.546 10.970 1.00 94.06 83 GLY A CA 1
ATOM 663 C C . GLY A 1 83 ? -1.102 -0.840 9.630 1.00 94.06 83 GLY A C 1
ATOM 664 O O . GLY A 1 83 ? -0.366 -1.055 8.666 1.00 94.06 83 GLY A O 1
ATOM 665 N N . LEU A 1 84 ? -2.055 0.089 9.579 1.00 96.00 84 LEU A N 1
ATOM 666 C CA . LEU A 1 84 ? -2.338 0.893 8.397 1.00 96.00 84 LEU A CA 1
ATOM 667 C C . LEU A 1 84 ? -1.161 1.812 8.034 1.00 96.00 84 LEU A C 1
ATOM 669 O O . LEU A 1 84 ? -0.817 1.933 6.855 1.00 96.00 84 LEU A O 1
ATOM 673 N N . ASN A 1 85 ? -0.502 2.425 9.019 1.00 95.69 85 ASN A N 1
ATOM 674 C CA . ASN A 1 85 ? 0.700 3.228 8.778 1.00 95.69 85 ASN A CA 1
ATOM 675 C C . ASN A 1 85 ? 1.859 2.378 8.240 1.00 95.69 85 ASN A C 1
ATOM 677 O O . ASN A 1 85 ? 2.481 2.763 7.250 1.00 95.69 85 ASN A O 1
ATOM 681 N N . GLN A 1 86 ? 2.079 1.185 8.796 1.00 96.38 86 GLN A N 1
ATOM 682 C CA . GLN A 1 86 ? 3.087 0.250 8.283 1.00 96.38 86 GLN A CA 1
ATOM 683 C C . GLN A 1 86 ? 2.793 -0.162 6.833 1.00 96.38 86 GL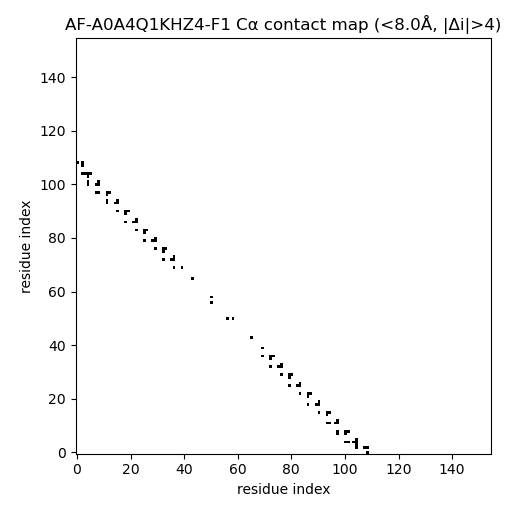N A C 1
ATOM 685 O O . GLN A 1 86 ? 3.685 -0.143 5.984 1.00 96.38 86 GLN A O 1
ATOM 690 N N . LEU A 1 87 ? 1.534 -0.473 6.508 1.00 96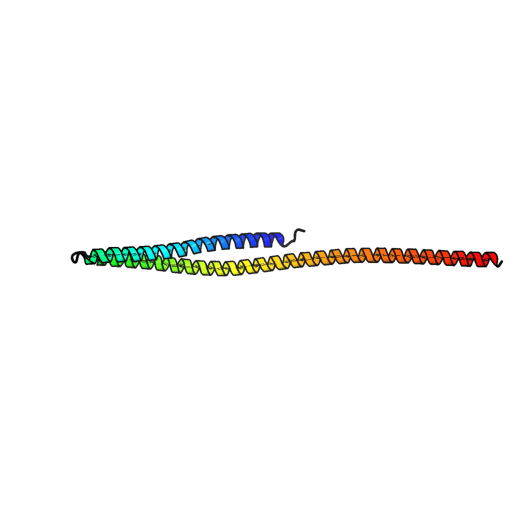.62 87 LEU A N 1
ATOM 691 C CA . LEU A 1 87 ? 1.128 -0.795 5.137 1.00 96.62 87 LEU A CA 1
ATOM 692 C C . LEU A 1 87 ? 1.329 0.387 4.178 1.00 96.62 87 LEU A C 1
ATOM 694 O O . LEU A 1 87 ? 1.720 0.179 3.029 1.00 96.62 87 LEU A O 1
ATOM 698 N N . ARG A 1 88 ? 1.099 1.630 4.626 1.00 96.25 88 ARG A N 1
ATOM 699 C CA . ARG A 1 88 ? 1.364 2.836 3.821 1.00 96.25 88 ARG A CA 1
ATOM 700 C C . ARG A 1 88 ? 2.849 2.983 3.507 1.00 96.25 88 ARG A C 1
ATOM 702 O O . ARG A 1 88 ? 3.197 3.222 2.352 1.00 96.25 88 ARG A O 1
ATOM 709 N N . GLU A 1 89 ? 3.723 2.803 4.492 1.00 97.12 89 GLU A N 1
ATOM 710 C CA . GLU A 1 89 ? 5.178 2.855 4.294 1.00 97.12 89 GLU A CA 1
ATOM 711 C C . GLU A 1 89 ? 5.666 1.755 3.340 1.00 97.12 89 GLU A C 1
ATOM 713 O O . GLU A 1 89 ? 6.441 2.011 2.408 1.00 97.12 89 GLU A O 1
ATOM 718 N N . GLN A 1 90 ? 5.156 0.534 3.513 1.00 96.38 90 GLN A N 1
ATOM 719 C CA . GLN A 1 90 ? 5.430 -0.586 2.612 1.00 96.38 90 GLN A CA 1
ATOM 720 C C . GLN A 1 90 ? 4.950 -0.292 1.186 1.00 96.38 90 GLN A C 1
ATOM 722 O O . GLN A 1 90 ? 5.689 -0.536 0.230 1.00 96.38 90 GLN A O 1
ATOM 727 N N . ALA A 1 91 ? 3.755 0.285 1.029 1.00 95.62 91 ALA A N 1
ATOM 728 C CA . ALA A 1 91 ? 3.204 0.665 -0.268 1.00 95.62 91 ALA A CA 1
ATOM 729 C C . ALA A 1 91 ? 4.037 1.752 -0.958 1.00 95.62 91 ALA A C 1
ATOM 731 O O . ALA A 1 91 ? 4.342 1.615 -2.144 1.00 95.62 91 ALA A O 1
ATOM 732 N N . LEU A 1 92 ? 4.466 2.788 -0.230 1.00 96.50 92 LEU A N 1
ATOM 733 C CA . LEU A 1 92 ? 5.357 3.825 -0.762 1.00 96.50 92 LEU A CA 1
ATOM 734 C C . LEU A 1 92 ? 6.675 3.223 -1.260 1.00 96.50 92 LEU A C 1
ATOM 736 O O . LEU A 1 92 ? 7.121 3.514 -2.372 1.00 96.50 92 LEU A O 1
ATOM 740 N N . THR A 1 93 ? 7.259 2.322 -0.471 1.00 96.69 93 THR A N 1
ATOM 741 C CA . THR A 1 93 ? 8.510 1.639 -0.814 1.00 96.69 93 THR A CA 1
ATOM 742 C C . THR A 1 93 ? 8.346 0.741 -2.041 1.00 96.69 93 THR A C 1
ATOM 744 O O . THR A 1 93 ? 9.175 0.770 -2.954 1.00 96.69 93 THR A O 1
ATOM 747 N N . ALA A 1 94 ? 7.271 -0.050 -2.095 1.00 95.56 94 ALA A N 1
ATOM 748 C CA . ALA A 1 94 ? 6.977 -0.938 -3.216 1.00 95.56 94 ALA A CA 1
ATOM 749 C C . ALA A 1 94 ? 6.710 -0.151 -4.507 1.00 95.56 94 ALA A C 1
ATOM 751 O O . ALA A 1 94 ? 7.251 -0.489 -5.561 1.00 95.56 94 ALA A O 1
ATOM 752 N N . TYR A 1 95 ? 5.945 0.940 -4.421 1.00 95.19 95 TYR A N 1
ATOM 753 C CA . TYR A 1 95 ? 5.680 1.816 -5.557 1.00 95.19 95 TYR A CA 1
ATOM 754 C C . TYR A 1 95 ? 6.957 2.492 -6.064 1.00 95.19 95 TYR A C 1
ATOM 756 O O . TYR A 1 95 ? 7.193 2.523 -7.272 1.00 95.19 95 TYR A O 1
ATOM 764 N N . GLY A 1 96 ? 7.822 2.964 -5.161 1.00 95.69 96 GLY A N 1
ATOM 765 C CA . GLY A 1 96 ? 9.125 3.524 -5.523 1.00 95.69 96 GLY A CA 1
ATOM 766 C C . GLY A 1 96 ? 9.996 2.523 -6.290 1.00 95.69 96 GLY A C 1
ATOM 767 O O . GLY A 1 96 ? 10.527 2.849 -7.354 1.00 95.69 96 GLY A O 1
ATOM 768 N N . LYS A 1 97 ? 10.074 1.275 -5.808 1.00 95.00 97 LYS A N 1
ATOM 769 C CA . LYS A 1 97 ? 10.795 0.182 -6.485 1.00 95.00 97 LYS A CA 1
ATOM 770 C C . LYS A 1 97 ? 10.205 -0.135 -7.860 1.00 95.00 97 LYS A C 1
ATOM 772 O O . LYS A 1 97 ? 10.954 -0.260 -8.828 1.00 95.00 97 LYS A O 1
ATOM 777 N N . LEU A 1 98 ? 8.878 -0.227 -7.963 1.00 96.25 98 LEU A N 1
ATOM 778 C CA . LEU A 1 98 ? 8.193 -0.466 -9.234 1.00 96.25 98 LEU A CA 1
ATOM 779 C C . LEU A 1 98 ? 8.481 0.657 -10.237 1.00 96.25 98 LEU A C 1
ATOM 781 O O . LEU A 1 98 ? 8.841 0.376 -11.377 1.00 96.25 98 LEU A O 1
ATOM 785 N N . ARG A 1 99 ? 8.390 1.923 -9.816 1.00 95.81 99 ARG A N 1
ATOM 786 C CA . ARG A 1 99 ? 8.680 3.070 -10.687 1.00 95.81 99 ARG A CA 1
ATOM 787 C C . ARG A 1 99 ? 10.128 3.114 -11.146 1.00 95.81 99 ARG A C 1
ATOM 789 O O . ARG A 1 99 ? 10.378 3.432 -12.308 1.00 95.81 99 ARG A O 1
ATOM 796 N N . ALA A 1 100 ? 11.073 2.756 -10.281 1.00 95.56 100 ALA A N 1
ATOM 797 C CA . ALA A 1 100 ? 12.468 2.614 -10.679 1.00 95.56 100 ALA A CA 1
ATOM 798 C C . ALA A 1 100 ? 12.634 1.531 -11.761 1.00 95.56 100 ALA A C 1
ATOM 800 O O . ALA A 1 100 ? 13.276 1.790 -12.777 1.00 95.56 100 ALA A O 1
ATOM 801 N N . ALA A 1 101 ? 12.000 0.365 -11.591 1.00 94.00 101 ALA A N 1
ATOM 802 C CA . ALA A 1 101 ? 12.046 -0.728 -12.565 1.00 94.00 101 ALA A CA 1
ATOM 803 C C . ALA A 1 101 ? 11.371 -0.376 -13.905 1.00 94.00 101 ALA A C 1
ATOM 805 O O . ALA A 1 101 ? 11.878 -0.721 -14.970 1.00 94.00 101 ALA A O 1
ATOM 806 N N . GLU A 1 102 ? 10.243 0.337 -13.8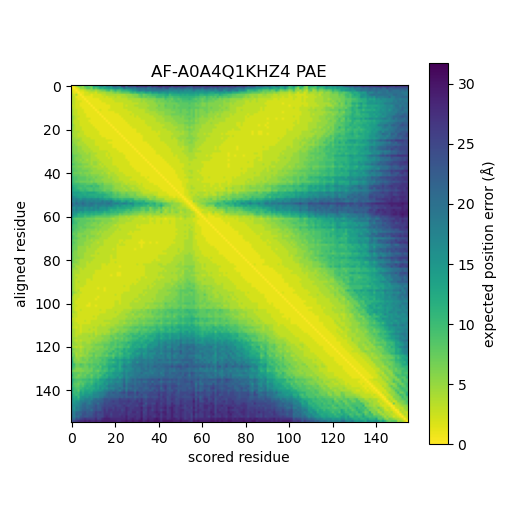77 1.00 94.44 102 GLU A N 1
ATOM 807 C CA . GLU A 1 102 ? 9.585 0.824 -15.096 1.00 94.44 102 GLU A CA 1
ATOM 808 C C . GLU A 1 102 ? 10.469 1.831 -15.844 1.00 94.44 102 GLU A C 1
ATOM 810 O O . GLU A 1 102 ? 10.588 1.757 -17.067 1.00 94.44 102 GLU A O 1
ATOM 815 N N . LYS A 1 103 ? 11.148 2.728 -15.117 1.00 95.75 103 LYS A N 1
ATOM 816 C CA . LYS A 1 103 ? 12.073 3.708 -15.701 1.00 95.75 103 LYS A CA 1
ATOM 817 C C . LYS A 1 103 ? 13.312 3.050 -16.314 1.00 95.75 103 LYS A C 1
ATOM 819 O O . LYS A 1 103 ? 13.783 3.484 -17.363 1.00 95.75 103 LYS A O 1
ATOM 824 N N . THR A 1 104 ? 13.863 2.008 -15.689 1.00 94.75 104 THR A N 1
ATOM 825 C CA . THR A 1 104 ? 14.992 1.270 -16.280 1.00 94.75 104 THR A CA 1
ATOM 826 C C . THR A 1 104 ? 14.558 0.486 -17.514 1.00 94.75 104 THR A C 1
ATOM 828 O O . THR A 1 104 ? 15.286 0.469 -18.507 1.00 94.75 104 THR A O 1
ATOM 831 N N . ALA A 1 105 ? 13.359 -0.102 -17.493 1.00 94.00 105 ALA A N 1
ATOM 832 C CA . ALA A 1 105 ? 12.784 -0.782 -18.648 1.00 94.00 105 ALA A CA 1
ATOM 833 C C . ALA A 1 105 ? 12.569 0.173 -19.835 1.00 94.00 105 ALA A C 1
ATOM 835 O O . ALA A 1 105 ? 12.932 -0.166 -20.962 1.00 94.00 105 ALA A O 1
ATOM 836 N N . SER A 1 106 ? 12.037 1.379 -19.597 1.00 93.50 106 SER A N 1
ATOM 837 C CA . SER A 1 106 ? 11.850 2.376 -20.659 1.00 93.50 106 SER A CA 1
ATOM 838 C C . SER A 1 106 ? 13.187 2.839 -21.237 1.00 93.50 106 SER A C 1
ATOM 840 O O . SER A 1 106 ? 13.370 2.804 -22.449 1.00 93.50 106 SER A O 1
ATOM 842 N N . ALA A 1 107 ? 14.166 3.148 -20.379 1.00 94.81 107 ALA A N 1
ATOM 843 C CA . ALA A 1 107 ? 15.499 3.552 -20.820 1.00 94.81 107 ALA A CA 1
ATOM 844 C C . ALA A 1 107 ? 16.202 2.465 -21.654 1.00 94.81 107 ALA A C 1
ATOM 846 O O . ALA A 1 107 ? 16.957 2.781 -22.573 1.00 94.81 107 ALA A O 1
ATOM 847 N N . TYR A 1 108 ? 15.962 1.184 -21.356 1.00 93.88 108 TYR A N 1
ATOM 848 C CA . TYR A 1 108 ? 16.467 0.076 -22.167 1.00 93.88 108 TYR A CA 1
ATOM 849 C C . TYR A 1 108 ? 15.848 0.067 -23.570 1.00 93.88 108 TYR A C 1
ATOM 851 O O . TYR A 1 108 ? 16.565 -0.083 -24.557 1.00 93.88 108 TYR A O 1
ATOM 859 N N . LEU A 1 109 ? 14.530 0.263 -23.670 1.00 93.31 109 LEU A N 1
ATOM 860 C CA . LEU A 1 109 ? 13.839 0.339 -24.958 1.00 93.31 109 LEU A CA 1
ATOM 861 C C . LEU A 1 109 ? 14.310 1.533 -25.789 1.00 93.31 109 LEU A C 1
ATOM 863 O O . LEU A 1 109 ? 14.514 1.382 -26.991 1.00 93.31 109 LEU A O 1
ATOM 867 N N . ASP A 1 110 ? 14.521 2.687 -25.161 1.00 94.69 110 ASP A N 1
ATOM 868 C CA . ASP A 1 110 ? 14.997 3.888 -25.849 1.00 94.69 110 ASP A CA 1
ATOM 869 C C . ASP A 1 110 ? 16.413 3.689 -26.402 1.00 94.69 110 ASP A C 1
ATOM 871 O O . ASP A 1 110 ? 16.683 4.029 -27.553 1.00 94.69 110 ASP A O 1
ATOM 875 N N . LYS A 1 111 ? 17.302 3.049 -25.630 1.00 93.75 111 LYS A N 1
ATOM 876 C CA . LYS A 1 111 ? 18.641 2.670 -26.108 1.00 93.75 111 LYS A CA 1
ATOM 877 C C . LYS A 1 111 ? 18.577 1.686 -27.274 1.00 93.75 111 LYS A C 1
ATOM 879 O O . LYS A 1 111 ? 19.230 1.911 -28.287 1.00 93.75 111 LYS A O 1
ATOM 884 N N . ALA A 1 112 ? 17.762 0.637 -27.160 1.00 92.88 112 ALA A N 1
ATOM 885 C CA . ALA A 1 112 ? 17.601 -0.354 -28.222 1.00 92.88 112 ALA A CA 1
ATOM 886 C C . ALA A 1 112 ? 17.042 0.267 -29.516 1.00 92.88 112 ALA A C 1
ATOM 888 O O . ALA A 1 112 ? 17.465 -0.098 -30.612 1.00 92.88 112 ALA A O 1
ATOM 889 N N . ARG A 1 113 ? 16.120 1.232 -29.401 1.00 92.62 113 ARG A N 1
ATOM 890 C CA . ARG A 1 113 ? 15.599 2.004 -30.540 1.00 92.62 113 ARG A CA 1
ATOM 891 C C . ARG A 1 113 ? 16.672 2.885 -31.164 1.00 92.62 113 ARG A C 1
ATOM 893 O O . ARG A 1 113 ? 16.869 2.802 -32.369 1.00 92.62 113 ARG A O 1
ATOM 900 N N . ALA A 1 114 ? 17.410 3.641 -30.355 1.00 94.38 114 ALA A N 1
ATOM 901 C CA . ALA A 1 114 ? 18.491 4.490 -30.847 1.00 94.38 114 ALA A CA 1
ATOM 902 C C . ALA A 1 114 ? 19.589 3.677 -31.557 1.00 94.38 114 ALA A C 1
ATOM 904 O O . ALA A 1 114 ? 20.137 4.115 -32.564 1.00 94.38 114 ALA A O 1
ATOM 905 N N . GLU A 1 115 ? 19.916 2.480 -31.065 1.00 94.19 115 GLU A N 1
ATOM 906 C CA . GLU A 1 115 ? 20.852 1.573 -31.739 1.00 94.19 115 GLU A CA 1
ATOM 907 C C . GLU A 1 115 ? 20.309 1.059 -33.076 1.00 94.19 115 GLU A C 1
ATOM 909 O O . GLU A 1 115 ? 21.057 0.998 -34.051 1.00 94.19 115 GLU A O 1
ATOM 914 N N . ALA A 1 116 ? 19.021 0.712 -33.144 1.00 93.12 116 ALA A N 1
ATOM 915 C CA . ALA A 1 116 ? 18.381 0.293 -34.388 1.00 93.12 116 ALA A CA 1
ATOM 916 C C . ALA A 1 116 ? 18.335 1.432 -35.421 1.00 93.12 116 ALA A C 1
ATOM 918 O O . ALA A 1 116 ? 18.664 1.214 -36.583 1.00 93.12 116 ALA A O 1
ATOM 919 N N . GLU A 1 117 ? 18.001 2.650 -34.991 1.00 93.62 117 GLU A N 1
ATOM 920 C CA . GLU A 1 117 ? 18.003 3.850 -35.836 1.00 93.62 117 GLU A CA 1
ATOM 921 C C . GLU A 1 117 ? 19.407 4.175 -36.356 1.00 93.62 117 GLU A C 1
ATOM 923 O O . GLU A 1 117 ? 19.575 4.431 -37.544 1.00 93.62 117 GLU A O 1
ATOM 928 N N . ARG A 1 118 ? 20.439 4.091 -35.504 1.00 94.19 118 ARG A N 1
ATOM 929 C CA . ARG A 1 118 ? 21.836 4.286 -35.929 1.00 94.19 118 ARG A CA 1
ATOM 930 C C . ARG A 1 118 ? 22.280 3.255 -36.961 1.00 94.19 118 ARG A C 1
ATOM 932 O O . ARG A 1 118 ? 22.970 3.624 -37.904 1.00 94.19 118 ARG A O 1
ATOM 939 N N . LYS A 1 119 ? 21.900 1.984 -36.793 1.00 94.00 119 LYS A N 1
ATOM 940 C CA . LYS A 1 119 ? 22.193 0.933 -37.781 1.00 94.00 119 LYS A CA 1
ATOM 941 C C . LYS A 1 119 ? 21.494 1.209 -39.108 1.00 94.00 119 LYS A C 1
ATOM 943 O O . LYS A 1 119 ? 22.150 1.185 -40.140 1.00 94.00 119 LYS A O 1
ATOM 948 N N . ALA A 1 120 ? 20.205 1.546 -39.071 1.00 92.31 120 ALA A N 1
ATOM 949 C CA . ALA A 1 120 ? 19.445 1.891 -40.269 1.00 92.31 120 ALA A CA 1
ATOM 950 C C . ALA A 1 120 ? 20.034 3.113 -40.997 1.00 92.31 120 ALA A C 1
ATOM 952 O O . ALA A 1 120 ? 20.114 3.121 -42.223 1.00 92.31 120 ALA A O 1
ATOM 953 N N . GLN A 1 121 ? 20.490 4.124 -40.250 1.00 92.75 121 GLN A N 1
ATOM 954 C CA . GLN A 1 121 ? 21.154 5.292 -40.824 1.00 92.75 121 GLN A CA 1
ATOM 955 C C . GLN A 1 121 ? 22.507 4.934 -41.446 1.00 92.75 121 GLN A C 1
ATOM 957 O O . GLN A 1 121 ? 22.776 5.350 -42.567 1.00 92.75 121 GLN A O 1
ATOM 962 N N . ALA A 1 122 ? 23.330 4.133 -40.762 1.00 93.56 122 ALA A N 1
ATOM 963 C CA . ALA A 1 122 ? 24.611 3.679 -41.300 1.00 93.56 122 ALA A CA 1
ATOM 964 C C . ALA A 1 122 ? 24.429 2.889 -42.607 1.00 93.56 122 ALA A C 1
ATOM 966 O O . ALA A 1 122 ? 25.114 3.159 -43.587 1.00 93.56 122 ALA A O 1
ATOM 967 N N . GLU A 1 123 ? 23.446 1.985 -42.660 1.00 92.88 123 GLU A N 1
ATOM 968 C CA . GLU A 1 123 ? 23.098 1.261 -43.887 1.00 92.88 123 GLU A CA 1
ATOM 969 C C . GLU A 1 123 ? 22.664 2.221 -45.008 1.00 92.88 123 GLU A C 1
ATOM 971 O O . GLU A 1 123 ? 23.118 2.094 -46.145 1.00 92.88 123 GLU A O 1
ATOM 976 N N . ALA A 1 124 ? 21.818 3.213 -44.706 1.00 92.81 124 ALA A N 1
ATOM 977 C CA . ALA A 1 124 ? 21.392 4.220 -45.679 1.00 92.81 124 ALA A CA 1
ATOM 978 C C . ALA A 1 124 ? 22.569 5.053 -46.223 1.00 92.81 124 ALA A C 1
ATOM 980 O O . ALA A 1 124 ? 22.647 5.293 -47.433 1.00 92.81 124 ALA A O 1
ATOM 981 N N . ASP A 1 125 ? 23.495 5.452 -45.351 1.00 95.38 125 ASP A N 1
ATOM 982 C CA . ASP A 1 125 ? 24.695 6.210 -45.710 1.00 95.38 125 ASP A CA 1
ATOM 983 C C . ASP A 1 125 ? 25.654 5.370 -46.572 1.00 95.38 125 ASP A C 1
ATOM 985 O O . ASP A 1 125 ? 26.215 5.876 -47.553 1.00 95.38 125 ASP A O 1
ATOM 989 N N . ASP A 1 126 ? 25.791 4.073 -46.278 1.00 94.44 126 ASP A N 1
ATOM 990 C CA . ASP A 1 126 ? 26.569 3.125 -47.083 1.00 94.44 126 ASP A CA 1
ATOM 991 C C . ASP A 1 126 ? 25.974 2.974 -48.492 1.00 94.44 126 ASP A C 1
ATOM 993 O O . ASP A 1 126 ? 26.700 3.037 -49.494 1.00 94.44 126 ASP A O 1
ATOM 997 N N . TYR A 1 127 ? 24.645 2.848 -48.602 1.00 93.31 127 TYR A N 1
ATOM 998 C CA . TYR A 1 127 ? 23.957 2.789 -49.895 1.00 93.31 127 TYR A CA 1
ATOM 999 C C . TYR A 1 127 ? 24.133 4.080 -50.701 1.00 93.31 127 TYR A C 1
ATOM 1001 O O . TYR A 1 127 ? 24.386 4.021 -51.912 1.00 93.31 127 TYR A O 1
ATOM 1009 N N . ASP A 1 128 ? 24.023 5.249 -50.064 1.00 94.12 128 ASP A N 1
ATOM 1010 C CA . ASP A 1 128 ? 24.219 6.523 -50.757 1.00 94.12 128 ASP A CA 1
ATOM 1011 C C . ASP A 1 128 ? 25.677 6.698 -51.204 1.00 94.12 128 ASP A C 1
ATOM 1013 O O . ASP A 1 128 ? 25.943 7.087 -52.347 1.00 94.12 128 ASP A O 1
ATOM 1017 N N . THR A 1 129 ? 26.635 6.309 -50.360 1.00 94.75 129 THR A N 1
ATOM 1018 C CA . THR A 1 129 ? 28.067 6.318 -50.689 1.00 94.75 129 THR A CA 1
ATOM 1019 C C . THR A 1 129 ? 28.366 5.410 -51.882 1.00 94.75 129 THR A C 1
ATOM 1021 O O . THR A 1 129 ? 28.976 5.852 -52.864 1.00 94.75 129 THR A O 1
ATOM 1024 N N . ALA A 1 130 ? 27.865 4.170 -51.874 1.00 93.62 130 ALA A N 1
ATOM 1025 C CA . ALA A 1 130 ? 28.003 3.239 -52.992 1.00 93.62 130 ALA A CA 1
ATOM 1026 C C . ALA A 1 130 ? 27.389 3.807 -54.284 1.00 93.62 130 A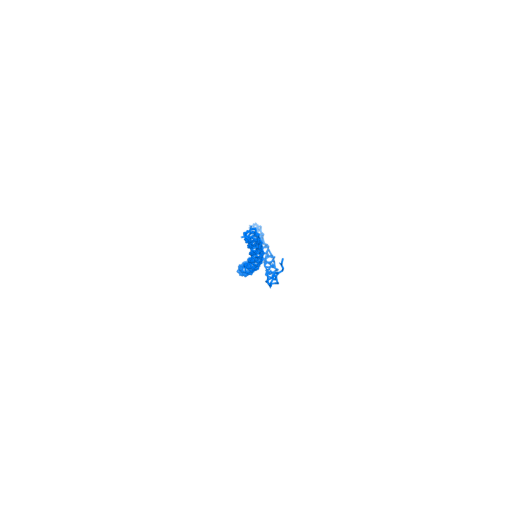LA A C 1
ATOM 1028 O O . ALA A 1 130 ? 27.993 3.740 -55.362 1.00 93.62 130 ALA A O 1
ATOM 1029 N N . ARG A 1 131 ? 26.215 4.444 -54.189 1.00 93.44 131 ARG A N 1
ATOM 1030 C CA . ARG A 1 131 ? 25.549 5.088 -55.328 1.00 93.44 131 ARG A CA 1
ATOM 1031 C C . ARG A 1 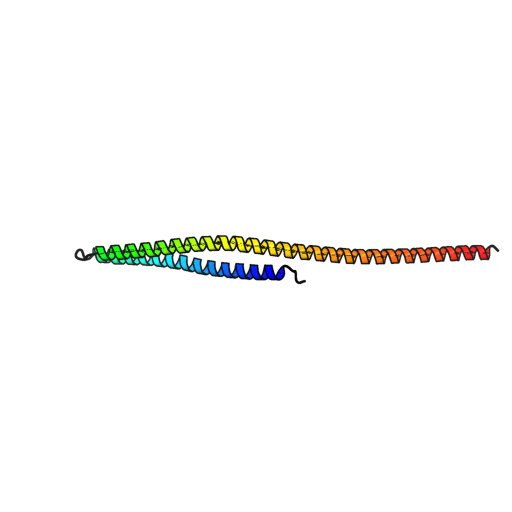131 ? 26.370 6.247 -55.898 1.00 93.44 131 ARG A C 1
ATOM 1033 O O . ARG A 1 131 ? 26.461 6.376 -57.124 1.00 93.44 131 ARG A O 1
ATOM 1040 N N . ARG A 1 132 ? 26.973 7.085 -55.048 1.00 92.62 132 ARG A N 1
ATOM 1041 C CA . ARG A 1 132 ? 27.851 8.192 -55.472 1.00 92.62 132 ARG A CA 1
ATOM 1042 C C . ARG A 1 132 ? 29.103 7.674 -56.181 1.00 92.62 132 ARG A C 1
ATOM 1044 O O . ARG A 1 132 ? 29.417 8.175 -57.260 1.00 92.62 132 ARG A O 1
ATOM 1051 N N . LEU A 1 133 ? 29.745 6.630 -55.652 1.00 93.12 133 LEU A N 1
ATOM 1052 C CA . LEU A 1 133 ? 30.910 5.986 -56.276 1.00 93.12 133 LEU A CA 1
ATOM 1053 C C . LEU A 1 133 ? 30.583 5.368 -57.643 1.00 93.12 133 LEU A C 1
ATOM 1055 O O . LEU A 1 133 ? 31.366 5.460 -58.587 1.00 93.12 133 LEU A O 1
ATOM 1059 N N . LEU A 1 134 ? 29.406 4.755 -57.796 1.00 92.75 134 LEU A N 1
ATOM 1060 C CA . LEU A 1 134 ? 28.968 4.246 -59.098 1.00 92.75 134 LEU A CA 1
ATOM 1061 C C . LEU A 1 134 ? 28.741 5.380 -60.106 1.00 92.75 134 LEU A C 1
ATOM 1063 O O . LEU A 1 134 ? 29.104 5.245 -61.277 1.00 92.75 134 LEU A O 1
ATOM 1067 N N . LYS A 1 135 ? 28.167 6.509 -59.669 1.00 91.62 135 LYS A N 1
ATOM 1068 C CA . LYS A 1 135 ? 27.996 7.696 -60.520 1.00 91.62 135 LYS A CA 1
ATOM 1069 C C . LYS A 1 135 ? 29.339 8.307 -60.932 1.00 91.62 135 LYS A C 1
ATOM 1071 O O . LYS A 1 135 ? 29.478 8.660 -62.102 1.00 91.62 135 LYS A O 1
ATOM 1076 N N . SER A 1 136 ? 30.314 8.414 -60.025 1.00 90.12 136 SER A N 1
ATOM 1077 C CA . SER A 1 136 ? 31.644 8.945 -60.362 1.00 90.12 136 SER A CA 1
ATOM 1078 C C . SER A 1 136 ? 32.368 8.042 -61.360 1.00 90.12 136 SER A C 1
ATOM 1080 O O . SER A 1 136 ? 32.777 8.523 -62.413 1.00 90.12 136 SER A O 1
ATOM 1082 N N . LYS A 1 137 ? 32.385 6.721 -61.131 1.00 90.12 137 LYS A N 1
ATOM 1083 C CA . LYS A 1 137 ? 32.962 5.752 -62.079 1.00 90.12 137 LYS A CA 1
ATOM 1084 C C . LYS A 1 137 ? 32.302 5.808 -63.458 1.00 90.12 137 LYS A C 1
ATOM 1086 O O . LYS A 1 137 ? 32.983 5.665 -64.469 1.00 90.12 137 LYS A O 1
ATOM 1091 N N . ARG A 1 138 ? 30.980 6.015 -63.533 1.00 87.31 138 ARG A N 1
ATOM 1092 C CA . ARG A 1 138 ? 30.284 6.209 -64.821 1.00 87.31 138 ARG A CA 1
ATOM 1093 C C . ARG A 1 138 ? 30.744 7.483 -65.532 1.00 87.31 138 ARG A C 1
ATOM 1095 O O . ARG A 1 138 ? 30.979 7.434 -66.733 1.00 87.31 138 ARG A O 1
ATOM 1102 N N . ARG A 1 139 ? 30.902 8.593 -64.804 1.00 86.31 139 ARG A N 1
ATOM 1103 C CA . ARG A 1 139 ? 31.413 9.856 -65.364 1.00 86.31 139 ARG A CA 1
ATOM 1104 C C . ARG A 1 139 ? 32.850 9.718 -65.863 1.00 86.31 139 ARG A C 1
ATOM 1106 O O . ARG A 1 139 ? 33.123 10.131 -66.979 1.00 86.31 139 ARG A O 1
ATOM 1113 N N . GLU A 1 140 ? 33.724 9.076 -65.092 1.00 83.81 140 GLU A N 1
ATOM 1114 C CA . GLU A 1 140 ? 35.113 8.804 -65.494 1.00 83.81 140 GLU A CA 1
ATOM 1115 C C . GLU A 1 140 ? 35.207 7.929 -66.750 1.00 83.81 140 GLU A C 1
ATOM 1117 O O . GLU A 1 140 ? 36.074 8.138 -67.594 1.00 83.81 140 GLU A O 1
ATOM 1122 N N . ARG A 1 141 ? 34.314 6.941 -66.901 1.00 81.50 141 ARG A N 1
ATOM 1123 C CA . ARG A 1 141 ? 34.250 6.130 -68.127 1.00 81.50 141 ARG A CA 1
ATOM 1124 C C . ARG A 1 141 ? 33.827 6.959 -69.338 1.00 81.50 141 ARG A C 1
ATOM 1126 O O . ARG A 1 141 ? 34.420 6.787 -70.394 1.00 81.50 141 ARG A O 1
ATOM 1133 N N . LEU A 1 142 ? 32.848 7.852 -69.176 1.00 80.50 142 LEU A N 1
ATOM 1134 C CA . LEU A 1 142 ? 32.374 8.736 -70.246 1.00 80.50 142 LEU A CA 1
ATOM 1135 C C . LEU A 1 142 ? 33.445 9.746 -70.680 1.00 80.50 142 LEU A C 1
ATOM 1137 O O . LEU A 1 142 ? 33.641 9.957 -71.871 1.00 80.50 142 LEU A O 1
ATOM 1141 N N . THR A 1 143 ? 34.177 10.348 -69.740 1.00 78.88 143 THR A N 1
ATOM 1142 C CA . THR A 1 143 ? 35.261 11.280 -70.090 1.00 78.88 143 THR A CA 1
ATOM 1143 C C . THR A 1 143 ? 36.435 10.567 -70.756 1.00 78.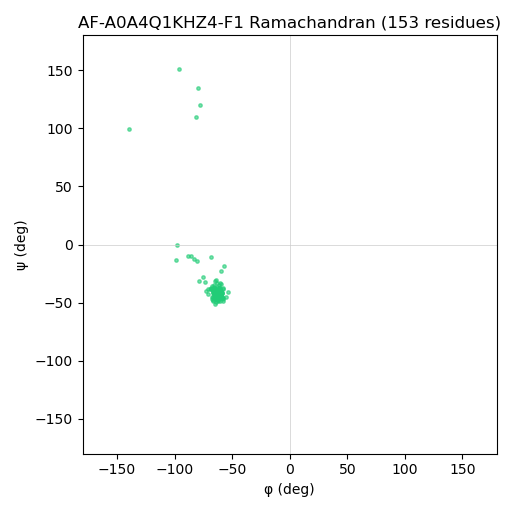88 143 THR A C 1
ATOM 1145 O O . THR A 1 143 ? 36.993 11.091 -71.715 1.00 78.88 143 THR A O 1
ATOM 1148 N N . ARG A 1 144 ? 36.777 9.345 -70.320 1.00 73.12 144 ARG A N 1
ATOM 1149 C CA . ARG A 1 144 ? 37.791 8.522 -71.000 1.00 73.12 144 ARG A CA 1
ATOM 1150 C C . ARG A 1 144 ? 37.368 8.090 -72.402 1.00 73.12 144 ARG A C 1
ATOM 1152 O O . ARG A 1 144 ? 38.220 8.065 -73.278 1.00 73.12 144 ARG A O 1
ATOM 1159 N N . SER A 1 145 ? 36.096 7.753 -72.630 1.00 69.94 145 SER A N 1
ATOM 1160 C CA . SER A 1 145 ? 35.631 7.383 -73.974 1.00 69.94 145 SER A CA 1
ATOM 1161 C C . SER A 1 145 ? 35.641 8.570 -74.937 1.00 69.94 145 SER A C 1
ATOM 1163 O O . SER A 1 145 ? 36.037 8.397 -76.080 1.00 69.94 145 SER A O 1
ATOM 1165 N N . ILE A 1 146 ? 35.277 9.769 -74.467 1.00 69.62 146 ILE A N 1
ATOM 1166 C CA . ILE A 1 146 ? 35.325 11.000 -75.273 1.00 69.62 146 ILE A CA 1
ATOM 1167 C C . ILE A 1 146 ? 36.777 11.365 -75.609 1.00 69.62 146 ILE A C 1
ATOM 1169 O O . ILE A 1 146 ? 37.094 11.561 -76.775 1.00 69.62 146 ILE A O 1
ATOM 1173 N N . GLY A 1 147 ? 37.686 11.351 -74.626 1.00 67.00 147 GLY A N 1
ATOM 1174 C CA . GLY A 1 147 ? 39.107 11.622 -74.881 1.00 67.00 147 GLY A CA 1
ATOM 1175 C C . GLY A 1 147 ? 39.784 10.582 -75.786 1.00 67.00 147 GLY A C 1
ATOM 1176 O O . GLY A 1 147 ? 40.686 10.923 -76.542 1.00 67.00 147 GLY A O 1
ATOM 1177 N N . ALA A 1 148 ? 39.338 9.321 -75.755 1.00 62.50 148 ALA A N 1
ATOM 1178 C CA . ALA A 1 148 ? 39.815 8.287 -76.676 1.00 62.50 148 ALA A CA 1
ATOM 1179 C C . ALA A 1 148 ? 39.269 8.461 -78.107 1.00 62.50 148 ALA A C 1
ATOM 1181 O O . ALA A 1 148 ? 39.969 8.125 -79.056 1.00 62.50 148 ALA A O 1
ATOM 1182 N N . GLN A 1 149 ? 38.051 8.990 -78.274 1.00 59.97 149 GLN A N 1
ATOM 1183 C CA . GLN A 1 149 ? 37.497 9.332 -79.590 1.00 59.97 149 GLN A CA 1
ATOM 1184 C C . GLN A 1 149 ? 38.193 10.559 -80.194 1.00 59.97 149 GLN A C 1
ATOM 1186 O O . GLN A 1 149 ? 38.589 10.510 -81.350 1.00 59.97 149 GLN A O 1
ATOM 1191 N N . GLU A 1 150 ? 38.458 11.602 -79.403 1.00 57.84 150 GLU A N 1
ATOM 1192 C CA . GLU A 1 150 ? 39.204 12.785 -79.867 1.00 57.84 150 GLU A CA 1
ATOM 1193 C C . GLU A 1 150 ? 40.648 12.455 -80.284 1.00 57.84 150 GLU A C 1
ATOM 1195 O O . GLU A 1 150 ? 41.175 13.056 -81.215 1.00 57.84 150 GLU A O 1
ATOM 1200 N N . GLN A 1 151 ? 41.294 11.478 -79.635 1.00 58.69 151 GLN A N 1
ATOM 1201 C CA . GLN A 1 151 ? 42.621 10.995 -80.040 1.00 58.69 151 GLN A CA 1
ATOM 1202 C C . GLN A 1 151 ? 42.592 10.102 -81.288 1.00 58.69 151 GLN A C 1
ATOM 1204 O O . GLN A 1 151 ? 43.587 10.052 -82.006 1.00 58.69 151 GLN A O 1
ATOM 1209 N N . ALA A 1 152 ? 41.483 9.402 -81.544 1.00 59.38 152 ALA A N 1
ATOM 1210 C CA . ALA A 1 152 ? 41.303 8.591 -82.746 1.00 59.38 152 ALA A CA 1
ATOM 1211 C C . ALA A 1 152 ? 40.942 9.441 -83.977 1.00 59.38 152 ALA A C 1
ATOM 1213 O O . ALA A 1 152 ? 41.350 9.093 -85.076 1.00 59.38 152 ALA A O 1
ATOM 1214 N N . ASP A 1 153 ? 40.231 10.558 -83.792 1.00 54.72 153 ASP A N 1
ATOM 1215 C CA . ASP A 1 153 ? 39.879 11.495 -84.870 1.00 54.72 153 ASP A CA 1
ATOM 1216 C C . ASP A 1 153 ? 41.028 12.466 -85.229 1.00 54.72 153 ASP A C 1
ATOM 1218 O O . ASP A 1 153 ? 40.981 13.133 -86.262 1.00 54.72 153 ASP A O 1
ATOM 1222 N N . ALA A 1 154 ? 42.063 12.565 -84.383 1.00 54.22 154 ALA A N 1
ATOM 1223 C CA . ALA A 1 154 ? 43.236 13.424 -84.585 1.00 54.22 154 ALA A CA 1
ATOM 1224 C C . ALA A 1 154 ? 44.468 12.700 -85.178 1.00 54.22 154 ALA A C 1
ATOM 1226 O O . ALA A 1 154 ? 45.504 13.343 -85.369 1.00 54.22 154 ALA A O 1
ATOM 1227 N N . ALA A 1 155 ? 44.372 11.391 -85.442 1.00 49.00 155 ALA A N 1
ATOM 1228 C CA . ALA A 1 155 ? 45.419 10.546 -86.029 1.00 49.00 155 ALA A CA 1
ATOM 1229 C C . ALA A 1 155 ? 45.045 10.113 -87.454 1.00 49.00 155 ALA A C 1
ATOM 1231 O O . ALA A 1 155 ? 45.967 10.052 -88.299 1.00 49.00 155 ALA A O 1
#

Solvent-accessible surface area (backbone atoms only — not comparable to full-atom values): 8349 Å² total; per-residue (Å²): 134,88,53,97,43,49,66,58,39,52,50,34,52,51,53,46,50,52,45,52,53,51,48,51,52,46,52,51,51,46,52,48,48,53,51,50,52,52,50,51,56,50,52,51,52,55,53,50,60,55,47,75,76,40,89,84,64,85,52,68,69,57,53,52,52,53,49,53,52,50,50,51,51,50,51,54,42,52,53,43,52,52,51,47,52,53,50,50,55,50,41,53,52,43,48,52,52,28,53,51,42,49,52,52,40,48,53,50,52,52,49,54,48,53,53,51,50,51,51,54,48,51,54,52,52,51,52,51,50,53,52,50,53,53,52,50,54,50,51,54,51,52,54,50,52,50,56,53,48,57,56,60,77,72,109

Organism: NCBI:txid2506423

Nearest PDB structures (foldseek):
  8qhx-assembly1_D  TM=4.294E-01  e=2.198E-01  Synechocystis sp. PCC 6803
  8qbr-assembly1_A  TM=4.399E-01  e=6.282E-01  Nostoc punctiforme
  8qbw-assembly1_A  TM=4.967E-01  e=2.299E+00  Nostoc punctiforme
  5y06-assembly1_A  TM=3.955E-01  e=1.492E+00  Mycolicibacterium smegmatis MC2 155
  3q0k-assembly2_C  TM=4.596E-01  e=2.299E+00  Homo sapiens

Mean predicted aligned error: 9.22 Å

Sequence (155 aa):
MKTPYDPVVRIGKRDVERLRDALRQEMVRVSGLVHEAAKLAQHVREECRLAELDATLRTDGWVRARKAQAEQIAQQRVDAETGLNQLREQALTAYGKLRAAEKTASAYLDKARAEAERKAQAEADDYDTARRLLKSKRRERLTRSIGAQEQADAA

Radius of gyration: 41.3 Å; Cα contacts (8 Å, |Δi|>4): 52; chains: 1; bounding box: 81×24×130 Å

Foldseek 3Di:
DDFPLVVVLVVLVVQLVVLVVVLVVLVVVLVVLVVVLVVLVVVVVVVVVVVVVPPVDDCPVVVVVSVVVNVVSVVSNVVSVVVSVVSVVVSVVSVVSSVVSVVVRVVVVVVVVVVVVVVVVVVVVVVVVVVVVVVVVVVVVVVVVVVVVVVVVVD